Protein AF-A0A8S1CT84-F1 (afdb_monomer_lite)

pLDDT: mean 80.19, std 22.49, range [32.12, 98.06]

Secondary structure (DSSP, 8-state):
-HHHHHHHHHHHHHS---HHHHHHHHTT-----TT-HHHHHHHHHHHHHTTSB-TT--B-HHHHHHHHHHTT--HHHHHHHHHHSS----SSHHHHHHHHHHHHHHHHT--S--S--------SS-------PPP--------

Organism: NCBI:txid197152

Foldseek 3Di:
DVVLVVLLVVLCVVQPDDPVQVCCCVPVVHNPDPPRLSVLSSLLSSCVSLVQAPPQQQGDLVSQLVVVVVVVDDPVLNVCLSPPLNPDPDRHNSNSSSSSSVVNCVSVVDPDPDDDDDDDPDDPDDDDDDDDDDDDDDDDDDD

Sequence (143 aa):
MIRDMEIIKKCNYTSPVAKDVLNSALINKILLDANNYAFKCFLHCLYREYGWMDHRGEFQLRPMKEFLHDARLPVSVIRKLLLFCTDTESRDKCDRAYDYTQCFWGVVKKPHHLEESQELDQDPFGVSDDFETPYHLLGDEAN

Structure (mmCIF, N/CA/C/O backbone):
data_AF-A0A8S1CT84-F1
#
_entry.id   AF-A0A8S1CT84-F1
#
loop_
_atom_site.group_PDB
_atom_site.id
_atom_site.type_symbol
_atom_site.label_atom_id
_atom_site.label_alt_id
_atom_site.label_comp_id
_atom_site.label_asym_id
_atom_site.label_entity_id
_atom_site.label_seq_id
_atom_site.pdbx_PDB_ins_code
_atom_site.Cartn_x
_atom_site.Cartn_y
_atom_site.Cartn_z
_atom_site.occupancy
_atom_site.B_iso_or_equiv
_atom_site.auth_seq_id
_atom_site.auth_comp_id
_atom_site.auth_asym_id
_atom_site.auth_atom_id
_atom_site.pdbx_PDB_model_num
ATOM 1 N N . MET A 1 1 ? 6.526 -17.372 1.912 1.00 59.44 1 MET A N 1
ATOM 2 C CA . MET A 1 1 ? 7.926 -17.110 1.511 1.00 59.44 1 MET A CA 1
ATOM 3 C C . MET A 1 1 ? 8.172 -17.209 0.006 1.00 59.44 1 MET A C 1
ATOM 5 O O . MET A 1 1 ? 8.579 -16.202 -0.553 1.00 59.44 1 MET A O 1
ATOM 9 N N . ILE A 1 2 ? 7.942 -18.343 -0.683 1.00 68.75 2 ILE A N 1
ATOM 10 C CA . ILE A 1 2 ? 8.201 -18.422 -2.147 1.00 68.75 2 ILE A CA 1
ATOM 11 C C . ILE A 1 2 ? 7.306 -17.442 -2.929 1.00 68.75 2 ILE A C 1
ATOM 13 O O . ILE A 1 2 ? 7.805 -16.668 -3.742 1.00 68.75 2 ILE A O 1
ATOM 17 N N . ARG A 1 3 ? 6.010 -17.394 -2.592 1.00 87.62 3 ARG A N 1
ATOM 18 C CA . ARG A 1 3 ? 5.030 -16.495 -3.222 1.00 87.62 3 ARG A CA 1
ATOM 19 C C . ARG A 1 3 ? 5.360 -15.007 -3.033 1.00 87.62 3 ARG A C 1
ATOM 21 O O . ARG A 1 3 ? 5.215 -14.228 -3.967 1.00 87.62 3 ARG A O 1
ATOM 28 N N . ASP A 1 4 ? 5.848 -14.615 -1.858 1.00 87.88 4 ASP A N 1
ATOM 29 C CA . ASP A 1 4 ? 6.122 -13.205 -1.538 1.00 87.88 4 ASP A CA 1
ATOM 30 C C . ASP A 1 4 ? 7.271 -12.658 -2.400 1.00 87.88 4 ASP A C 1
ATOM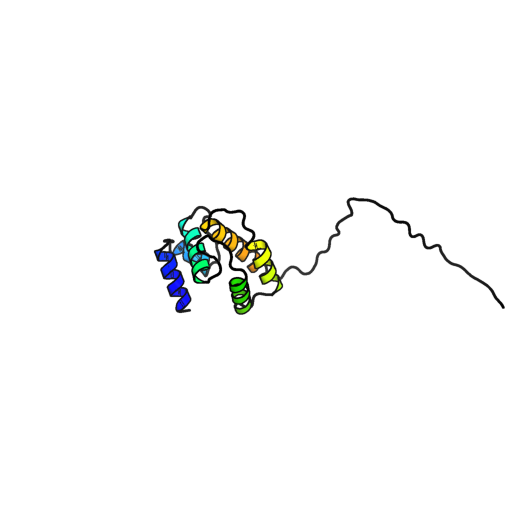 32 O O . ASP A 1 4 ? 7.197 -11.550 -2.927 1.00 87.88 4 ASP A O 1
ATOM 36 N N . MET A 1 5 ? 8.313 -13.470 -2.618 1.00 90.81 5 MET A N 1
ATOM 37 C CA . MET A 1 5 ? 9.440 -13.115 -3.487 1.00 90.81 5 MET A CA 1
ATOM 38 C C . MET A 1 5 ? 9.028 -12.997 -4.960 1.00 90.81 5 MET A C 1
ATOM 40 O O . MET A 1 5 ? 9.540 -12.129 -5.666 1.00 90.81 5 MET A O 1
ATOM 44 N N . GLU A 1 6 ? 8.113 -13.843 -5.437 1.00 94.38 6 GLU A N 1
ATOM 45 C CA . GLU A 1 6 ? 7.563 -13.748 -6.796 1.00 94.38 6 GLU A CA 1
ATOM 46 C C . GLU A 1 6 ? 6.734 -12.474 -6.978 1.00 94.38 6 GLU A C 1
ATOM 48 O O . GLU A 1 6 ? 6.927 -11.755 -7.960 1.00 94.38 6 GLU A O 1
ATOM 53 N N . ILE A 1 7 ? 5.880 -12.149 -6.002 1.00 94.94 7 ILE A N 1
ATOM 54 C CA . ILE A 1 7 ? 5.083 -10.917 -5.989 1.00 94.94 7 ILE A CA 1
ATOM 55 C C . ILE A 1 7 ? 5.994 -9.684 -5.992 1.00 94.94 7 ILE A C 1
ATOM 57 O O . ILE A 1 7 ? 5.815 -8.792 -6.820 1.00 94.94 7 ILE A O 1
ATOM 61 N N . ILE A 1 8 ? 7.017 -9.647 -5.131 1.00 93.44 8 ILE A N 1
ATOM 62 C CA . ILE A 1 8 ? 7.972 -8.529 -5.071 1.00 93.44 8 ILE A CA 1
ATOM 63 C C . ILE A 1 8 ? 8.694 -8.358 -6.412 1.00 93.44 8 ILE A C 1
ATOM 65 O O . ILE A 1 8 ? 8.777 -7.242 -6.925 1.00 93.44 8 ILE A O 1
ATOM 69 N N . LYS A 1 9 ? 9.182 -9.450 -7.017 1.00 94.12 9 LYS A N 1
ATOM 70 C CA . LYS A 1 9 ? 9.835 -9.401 -8.336 1.00 94.12 9 LYS A CA 1
ATOM 71 C C . LYS A 1 9 ? 8.886 -8.889 -9.417 1.00 94.12 9 LYS A C 1
ATOM 73 O O . LYS A 1 9 ? 9.280 -8.033 -10.205 1.00 94.12 9 LYS A O 1
ATOM 78 N N . LYS A 1 10 ? 7.643 -9.379 -9.436 1.00 95.56 10 LYS A N 1
ATOM 79 C CA . LYS A 1 10 ? 6.603 -8.948 -10.377 1.00 95.56 10 LYS A CA 1
ATOM 80 C C . LYS A 1 10 ? 6.322 -7.453 -10.245 1.00 95.56 10 LYS A C 1
ATOM 82 O O . LYS A 1 10 ? 6.342 -6.743 -11.246 1.00 95.56 10 LYS A O 1
ATOM 87 N N . CYS A 1 11 ? 6.116 -6.966 -9.026 1.00 96.56 11 CYS A N 1
ATOM 88 C CA . CYS A 1 11 ? 5.807 -5.559 -8.799 1.00 96.56 11 CYS A CA 1
ATOM 89 C C . CYS A 1 11 ? 6.987 -4.637 -9.099 1.00 96.56 11 CYS A C 1
ATOM 91 O O . CYS A 1 11 ? 6.788 -3.562 -9.663 1.00 96.56 11 CYS A O 1
ATOM 93 N N . ASN A 1 12 ? 8.216 -5.075 -8.817 1.00 95.38 12 ASN A N 1
ATOM 94 C CA . ASN A 1 12 ? 9.409 -4.312 -9.172 1.00 95.38 12 ASN A CA 1
ATOM 95 C C . ASN A 1 12 ? 9.649 -4.282 -10.690 1.00 95.38 12 ASN A C 1
ATOM 97 O O . ASN A 1 12 ? 10.206 -3.322 -11.206 1.00 95.38 12 ASN A O 1
ATOM 101 N N . TYR A 1 13 ? 9.220 -5.310 -11.427 1.00 95.56 13 TYR A N 1
ATOM 102 C CA . TYR A 1 13 ? 9.268 -5.289 -12.889 1.00 95.56 13 TYR A CA 1
ATOM 103 C C . TYR A 1 13 ? 8.301 -4.248 -13.476 1.00 95.56 13 TYR A C 1
ATOM 105 O O . TYR A 1 13 ? 8.663 -3.530 -14.403 1.00 95.56 13 TYR A O 1
ATOM 113 N N . THR A 1 14 ? 7.086 -4.128 -12.927 1.00 93.44 14 THR A N 1
ATOM 114 C CA . THR A 1 14 ? 6.080 -3.165 -13.415 1.00 93.44 14 THR A CA 1
ATOM 115 C C . THR A 1 14 ? 6.317 -1.733 -12.946 1.00 93.44 14 THR A C 1
ATOM 117 O O . THR A 1 14 ? 5.913 -0.784 -13.611 1.00 93.44 14 THR A O 1
ATOM 120 N N . SER A 1 15 ? 6.927 -1.563 -11.778 1.00 94.81 15 SER A N 1
ATOM 121 C CA . SER A 1 15 ? 7.227 -0.262 -11.188 1.00 94.81 15 SER A CA 1
ATOM 122 C C . SER A 1 15 ? 8.611 -0.354 -10.555 1.00 94.81 15 SER A C 1
ATOM 124 O O . SER A 1 15 ? 8.713 -0.730 -9.389 1.00 94.81 15 SER A O 1
ATOM 126 N N . PRO A 1 16 ? 9.678 -0.099 -11.334 1.00 94.81 16 PRO A N 1
ATOM 127 C CA . PRO A 1 16 ? 11.046 -0.266 -10.865 1.00 94.81 16 PRO A CA 1
ATOM 128 C C . PRO A 1 16 ? 11.366 0.649 -9.690 1.00 94.81 16 PRO A C 1
ATOM 130 O O . PRO A 1 16 ? 11.263 1.871 -9.787 1.00 94.81 16 PRO A O 1
ATOM 133 N N . VAL A 1 17 ? 11.797 0.045 -8.588 1.00 92.94 17 VAL A N 1
ATOM 134 C CA . VAL A 1 17 ? 12.238 0.733 -7.379 1.00 92.94 17 VAL A CA 1
ATOM 135 C C . VAL A 1 17 ? 13.689 0.360 -7.105 1.00 92.94 17 VAL A C 1
ATOM 137 O O . VAL A 1 17 ? 14.099 -0.799 -7.222 1.00 92.94 17 VAL A O 1
ATOM 140 N N . ALA A 1 18 ? 14.487 1.358 -6.730 1.00 92.19 18 ALA A N 1
ATOM 141 C CA . ALA A 1 18 ? 15.864 1.134 -6.330 1.00 92.19 18 ALA A CA 1
ATOM 142 C C . ALA A 1 18 ? 15.927 0.229 -5.082 1.00 92.19 18 ALA A C 1
ATOM 144 O O . ALA A 1 18 ? 15.081 0.279 -4.184 1.00 92.19 18 ALA A O 1
ATOM 145 N N . LYS A 1 19 ? 16.920 -0.664 -5.043 1.00 89.50 19 LYS A N 1
ATOM 146 C CA . LYS A 1 19 ? 17.017 -1.715 -4.017 1.00 89.50 19 LYS A CA 1
ATOM 147 C C . LYS A 1 19 ? 17.144 -1.145 -2.600 1.00 89.50 19 LYS A C 1
ATOM 149 O O . LYS A 1 19 ? 16.632 -1.732 -1.654 1.00 89.50 19 LYS A O 1
ATOM 154 N N . ASP A 1 20 ? 17.826 -0.020 -2.454 1.00 89.19 20 ASP A N 1
ATOM 155 C CA . ASP A 1 20 ? 17.963 0.734 -1.208 1.00 89.19 20 ASP A CA 1
ATOM 156 C C . ASP A 1 20 ? 16.615 1.272 -0.702 1.00 89.19 20 ASP A C 1
ATOM 158 O O . ASP A 1 20 ? 16.314 1.134 0.486 1.00 89.19 20 ASP A 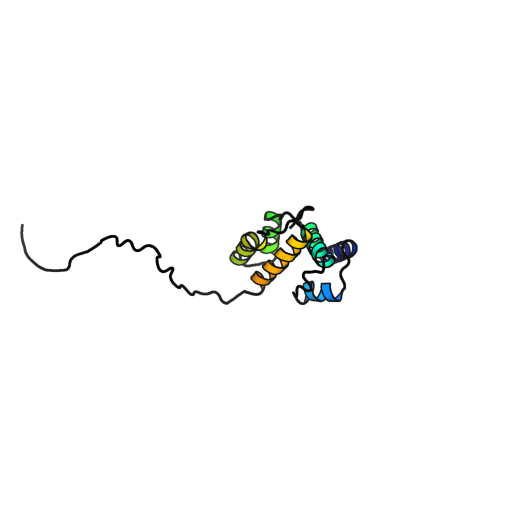O 1
ATOM 162 N N . VAL A 1 21 ? 15.761 1.784 -1.593 1.00 89.06 21 VAL A N 1
ATOM 163 C CA . VAL A 1 21 ? 14.396 2.224 -1.259 1.00 89.06 21 VAL A CA 1
ATOM 164 C C . VAL A 1 21 ? 13.535 1.035 -0.824 1.00 89.06 21 VAL A C 1
ATOM 166 O O . VAL A 1 21 ? 12.892 1.094 0.226 1.00 89.06 21 VAL A O 1
ATOM 169 N N . LEU A 1 22 ? 13.586 -0.084 -1.558 1.00 86.94 22 LEU A N 1
ATOM 170 C CA . LEU A 1 22 ? 12.885 -1.316 -1.170 1.00 86.94 22 LEU A CA 1
ATOM 171 C C . LEU A 1 2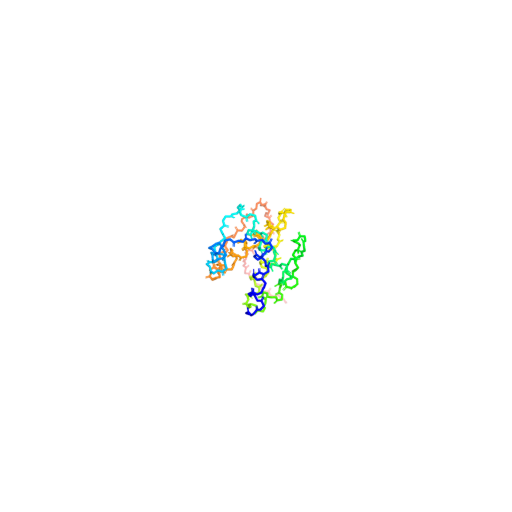2 ? 13.346 -1.840 0.190 1.00 86.94 22 LEU A C 1
ATOM 173 O O . LEU A 1 22 ? 12.514 -2.181 1.026 1.00 86.94 22 LEU A O 1
ATOM 177 N N . ASN A 1 23 ? 14.656 -1.883 0.436 1.00 87.19 23 ASN A N 1
ATOM 178 C CA . ASN A 1 23 ? 15.202 -2.315 1.721 1.00 87.19 23 ASN A CA 1
ATOM 179 C C . ASN A 1 23 ? 14.742 -1.389 2.855 1.00 87.19 23 ASN A C 1
ATOM 181 O O . ASN A 1 23 ? 14.341 -1.858 3.920 1.00 87.19 23 ASN A O 1
ATOM 185 N N . SER A 1 24 ? 14.747 -0.079 2.618 1.00 87.12 24 SER A N 1
ATOM 186 C CA . SER A 1 24 ? 14.298 0.908 3.602 1.00 87.12 24 SER A CA 1
ATOM 187 C C . SER A 1 24 ? 12.833 0.694 3.978 1.00 87.12 24 SER A C 1
ATOM 189 O O . SER A 1 24 ? 12.499 0.676 5.161 1.00 87.12 24 SER A O 1
ATOM 191 N N . ALA A 1 25 ? 11.973 0.424 2.998 1.00 85.44 25 ALA A N 1
ATOM 192 C CA . ALA A 1 25 ? 10.556 0.194 3.230 1.00 85.44 25 ALA A CA 1
ATOM 193 C C . ALA A 1 25 ? 10.248 -1.189 3.829 1.00 85.44 25 ALA A C 1
ATOM 195 O O . ALA A 1 25 ? 9.581 -1.291 4.855 1.00 85.44 25 ALA A O 1
ATOM 196 N N . LEU A 1 26 ? 10.729 -2.263 3.202 1.00 82.06 26 LEU A N 1
ATOM 197 C CA . LEU A 1 26 ? 10.321 -3.635 3.522 1.00 82.06 26 LEU A CA 1
ATOM 198 C C . LEU A 1 26 ? 11.047 -4.211 4.742 1.00 82.06 26 LEU A C 1
ATOM 200 O O . LEU A 1 26 ? 10.480 -5.038 5.453 1.00 82.06 26 LEU A O 1
ATOM 204 N N . ILE A 1 27 ? 12.287 -3.779 4.989 1.00 82.94 27 ILE A N 1
ATOM 205 C CA . ILE A 1 27 ? 13.113 -4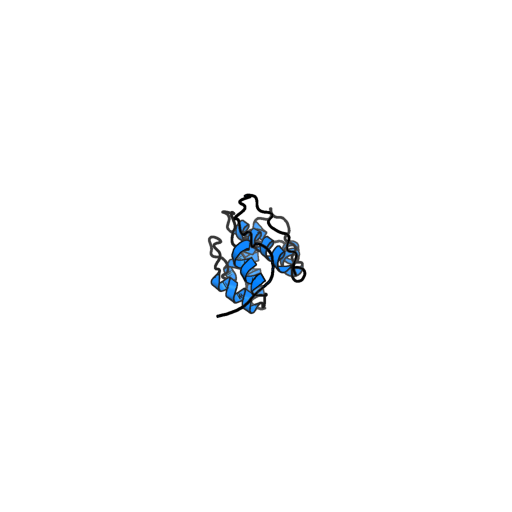.277 6.098 1.00 82.94 27 ILE A CA 1
ATOM 206 C C . ILE A 1 27 ? 13.084 -3.271 7.247 1.00 82.94 27 ILE A C 1
ATOM 208 O O . ILE A 1 27 ? 12.723 -3.622 8.369 1.00 82.94 27 ILE A O 1
ATOM 212 N N . ASN A 1 28 ? 13.400 -2.005 6.960 1.00 79.94 28 ASN A N 1
ATOM 213 C CA . ASN A 1 28 ? 13.552 -0.987 8.004 1.00 79.94 28 ASN A CA 1
ATOM 214 C C . ASN A 1 28 ? 12.234 -0.282 8.366 1.00 79.94 28 ASN A C 1
ATOM 216 O O . ASN A 1 28 ? 12.188 0.458 9.349 1.00 79.94 28 ASN A O 1
ATOM 220 N N . LYS A 1 29 ? 11.147 -0.518 7.612 1.00 83.81 29 LYS A N 1
ATOM 221 C CA . LYS A 1 29 ? 9.838 0.136 7.802 1.00 83.81 29 LYS A CA 1
ATOM 222 C C . LYS A 1 29 ? 9.947 1.667 7.768 1.00 83.81 29 LYS A C 1
ATOM 224 O O . LYS A 1 29 ? 9.326 2.366 8.578 1.00 83.81 29 LYS A O 1
ATOM 229 N N . ILE A 1 30 ? 10.777 2.184 6.863 1.00 83.19 30 ILE A N 1
ATOM 230 C CA . ILE A 1 30 ? 10.986 3.611 6.598 1.00 83.19 30 ILE A CA 1
ATOM 231 C C . ILE A 1 30 ? 10.416 3.918 5.212 1.00 83.19 30 ILE A C 1
ATOM 233 O O . ILE A 1 30 ? 10.885 3.382 4.210 1.00 83.19 30 ILE A O 1
ATOM 237 N N . LEU A 1 31 ? 9.379 4.759 5.167 1.00 83.38 31 LEU A N 1
ATOM 238 C CA . LEU A 1 31 ? 8.748 5.204 3.924 1.00 83.38 31 LEU A CA 1
ATOM 239 C C . LEU A 1 31 ? 9.585 6.383 3.456 1.00 83.38 31 LEU A C 1
ATOM 241 O O . LEU A 1 31 ? 9.581 7.435 4.094 1.00 83.38 31 LEU A O 1
ATOM 245 N N . LEU A 1 32 ? 10.373 6.157 2.411 1.00 76.81 32 LEU A N 1
ATOM 246 C CA . LEU A 1 32 ? 11.188 7.197 1.806 1.00 76.81 32 LEU A CA 1
ATOM 247 C C . LEU A 1 32 ? 10.403 7.898 0.700 1.00 76.81 32 LEU A C 1
ATOM 249 O O . LEU A 1 32 ? 9.614 7.265 0.005 1.00 76.81 32 LEU A O 1
ATOM 253 N N . ASP A 1 33 ? 10.690 9.192 0.563 1.00 71.50 33 ASP A N 1
ATOM 254 C CA . ASP A 1 33 ? 10.310 10.074 -0.540 1.00 71.50 33 ASP A CA 1
ATOM 255 C C . ASP A 1 33 ? 8.863 9.924 -1.045 1.00 71.50 33 ASP A C 1
ATOM 257 O O . ASP A 1 33 ? 8.567 9.193 -1.993 1.00 71.50 33 ASP A O 1
ATOM 261 N N . ALA A 1 34 ? 7.967 10.724 -0.462 1.00 80.19 34 ALA A N 1
ATOM 262 C CA . ALA A 1 34 ? 6.585 10.871 -0.910 1.00 80.19 34 ALA A CA 1
ATOM 263 C C . ALA A 1 34 ? 6.449 11.396 -2.355 1.00 80.19 34 ALA A C 1
ATOM 265 O O . ALA A 1 34 ? 5.332 11.470 -2.857 1.00 80.19 34 ALA A O 1
ATOM 266 N N . ASN A 1 35 ? 7.532 11.754 -3.049 1.00 86.75 35 ASN A N 1
ATOM 267 C CA . ASN A 1 35 ? 7.494 12.132 -4.463 1.00 86.75 35 ASN A CA 1
ATOM 268 C C . ASN A 1 35 ? 7.905 10.985 -5.399 1.00 86.75 35 ASN A C 1
ATOM 270 O O . ASN A 1 35 ? 7.786 11.112 -6.619 1.00 86.75 35 ASN A O 1
ATOM 274 N N . ASN A 1 36 ? 8.340 9.838 -4.867 1.00 91.94 36 ASN A N 1
ATOM 275 C CA . ASN A 1 36 ? 8.738 8.693 -5.677 1.00 91.94 36 ASN A CA 1
ATOM 276 C C . ASN A 1 36 ? 7.515 7.917 -6.193 1.00 91.94 36 ASN A C 1
ATOM 278 O O . ASN A 1 36 ? 7.091 6.915 -5.613 1.00 91.94 36 ASN A O 1
ATOM 282 N N . TYR A 1 37 ? 6.958 8.366 -7.321 1.00 94.25 37 TYR A N 1
ATOM 283 C CA . TYR A 1 37 ? 5.771 7.760 -7.933 1.00 94.25 37 TYR A CA 1
ATOM 284 C C . TYR A 1 37 ? 5.943 6.263 -8.244 1.00 94.25 37 TYR A C 1
ATOM 286 O O . TYR A 1 37 ? 5.023 5.474 -8.030 1.00 94.25 37 TYR A O 1
ATOM 294 N N . ALA A 1 38 ? 7.134 5.839 -8.682 1.00 95.25 38 ALA A N 1
ATOM 295 C CA . ALA A 1 38 ? 7.412 4.429 -8.956 1.00 95.25 38 ALA A CA 1
ATOM 296 C C . ALA A 1 38 ? 7.282 3.571 -7.690 1.00 95.25 38 ALA A C 1
ATOM 298 O O . ALA A 1 38 ? 6.677 2.500 -7.728 1.00 95.25 38 ALA A O 1
ATOM 299 N N . PHE A 1 39 ? 7.775 4.062 -6.552 1.00 95.25 39 PHE A N 1
ATOM 300 C CA . PHE A 1 39 ? 7.629 3.374 -5.275 1.00 95.25 39 PHE A CA 1
ATOM 301 C C . PHE A 1 39 ? 6.174 3.327 -4.793 1.00 95.25 39 PHE A C 1
ATOM 303 O O . PHE A 1 39 ? 5.705 2.278 -4.348 1.00 95.25 39 PHE A O 1
ATOM 310 N N . LYS A 1 40 ? 5.415 4.412 -4.964 1.00 95.81 40 LYS A N 1
ATOM 311 C CA . LYS A 1 40 ? 3.974 4.412 -4.674 1.00 95.81 40 LYS A CA 1
ATOM 312 C C . LYS A 1 40 ? 3.220 3.365 -5.496 1.00 95.81 40 LYS A C 1
ATOM 314 O O . LYS A 1 40 ? 2.423 2.595 -4.963 1.00 95.81 40 LYS A O 1
ATOM 319 N N . CYS A 1 41 ? 3.506 3.279 -6.795 1.00 97.44 41 CYS A N 1
ATOM 320 C CA . CYS A 1 41 ? 2.861 2.297 -7.663 1.00 97.44 41 CYS A CA 1
ATOM 321 C C . CYS A 1 41 ? 3.341 0.866 -7.408 1.00 97.44 41 CYS A C 1
ATOM 323 O O . CYS A 1 41 ? 2.567 -0.081 -7.564 1.00 97.44 41 CYS A O 1
ATOM 325 N N . PHE A 1 42 ? 4.577 0.693 -6.942 1.00 96.62 42 PHE A N 1
ATOM 326 C CA . PHE A 1 42 ? 5.050 -0.586 -6.432 1.00 96.62 42 PHE A CA 1
ATOM 327 C C . PHE A 1 42 ? 4.206 -1.057 -5.234 1.00 96.62 42 PHE A C 1
ATOM 329 O O . PHE A 1 42 ? 3.774 -2.210 -5.221 1.00 96.62 42 PHE A O 1
ATOM 336 N N . LEU A 1 43 ? 3.887 -0.172 -4.278 1.00 96.19 43 LEU A N 1
ATOM 337 C CA . LEU A 1 43 ? 2.987 -0.487 -3.157 1.00 96.19 43 LEU A CA 1
ATOM 338 C C . LEU A 1 43 ? 1.574 -0.845 -3.639 1.00 96.19 43 LEU A C 1
ATOM 340 O O . LEU A 1 43 ? 1.019 -1.851 -3.199 1.00 96.19 43 LEU A O 1
ATOM 344 N N . HIS A 1 44 ? 1.014 -0.087 -4.591 1.00 97.75 44 HIS A N 1
ATOM 345 C CA . HIS A 1 44 ? -0.286 -0.418 -5.198 1.00 97.75 44 HIS A CA 1
ATOM 346 C C . HIS A 1 44 ? -0.278 -1.814 -5.829 1.00 97.75 44 HIS A C 1
ATOM 348 O O . HIS A 1 44 ? -1.199 -2.601 -5.607 1.00 97.75 44 HIS A O 1
ATOM 354 N N . CYS A 1 45 ? 0.787 -2.156 -6.560 1.00 98.06 45 CYS A N 1
ATOM 355 C CA . CYS A 1 45 ? 0.948 -3.494 -7.111 1.00 98.06 45 CYS A CA 1
ATOM 356 C C . CYS A 1 45 ? 0.959 -4.561 -6.012 1.00 98.06 45 CYS A C 1
ATOM 358 O O . CYS A 1 45 ? 0.211 -5.529 -6.128 1.00 98.06 45 CYS A O 1
ATOM 360 N N . LEU A 1 46 ? 1.736 -4.377 -4.936 1.00 96.44 46 LEU A N 1
ATOM 361 C CA . LEU A 1 46 ? 1.762 -5.332 -3.825 1.00 96.44 46 LEU A CA 1
ATOM 362 C C . LEU A 1 46 ? 0.357 -5.559 -3.263 1.00 96.44 46 LEU A C 1
ATOM 364 O O . LEU A 1 46 ? -0.092 -6.701 -3.182 1.00 96.44 46 LEU A O 1
ATOM 368 N N . TYR A 1 47 ? -0.368 -4.487 -2.935 1.00 97.31 47 TYR A N 1
ATOM 369 C CA . TYR A 1 47 ? -1.720 -4.603 -2.391 1.00 97.31 47 TYR A CA 1
ATOM 370 C C . TYR A 1 47 ? -2.694 -5.271 -3.355 1.00 97.31 47 TYR A C 1
ATOM 372 O O . TYR A 1 47 ? -3.554 -6.029 -2.912 1.00 97.31 47 TYR A O 1
ATOM 380 N N . ARG A 1 48 ? -2.541 -5.075 -4.665 1.00 97.69 48 ARG A N 1
ATOM 381 C CA . ARG A 1 48 ? -3.346 -5.792 -5.656 1.00 97.69 48 ARG A CA 1
ATOM 382 C C . ARG A 1 48 ? -3.041 -7.286 -5.685 1.00 97.69 48 ARG A C 1
ATOM 384 O O . ARG A 1 48 ? -3.964 -8.092 -5.730 1.00 97.69 48 ARG A O 1
ATOM 391 N N . GLU A 1 49 ? -1.768 -7.671 -5.646 1.00 96.50 49 GLU A N 1
ATOM 392 C CA . GLU A 1 49 ? -1.376 -9.087 -5.663 1.00 96.50 49 GLU A CA 1
ATOM 393 C C . GLU A 1 49 ? -1.777 -9.823 -4.372 1.00 96.50 49 GLU A C 1
ATOM 395 O O . GLU A 1 49 ? -2.094 -11.010 -4.422 1.00 96.50 49 GLU A O 1
ATOM 400 N N . TYR A 1 50 ? -1.846 -9.120 -3.236 1.00 94.88 50 TYR A N 1
ATOM 401 C CA . TYR A 1 50 ? -2.418 -9.648 -1.988 1.00 94.88 50 TYR A CA 1
ATOM 402 C C . TYR A 1 50 ? -3.952 -9.541 -1.914 1.00 94.88 50 TYR A C 1
ATOM 404 O O . TYR A 1 50 ? -4.552 -10.008 -0.948 1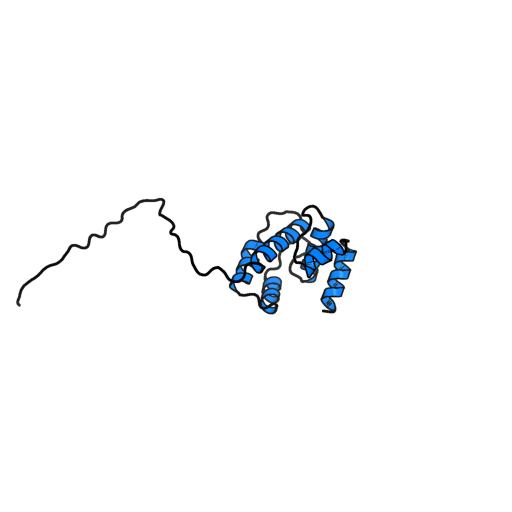.00 94.88 50 TYR A O 1
ATOM 412 N N . GLY A 1 51 ? -4.601 -8.945 -2.919 1.00 96.50 51 GLY A N 1
ATOM 413 C CA . GLY A 1 51 ? -6.057 -8.803 -2.982 1.00 96.50 51 GLY A CA 1
ATOM 414 C C . GLY A 1 51 ? -6.638 -7.758 -2.029 1.00 96.50 51 GLY A C 1
ATOM 415 O O . GLY A 1 51 ? -7.822 -7.819 -1.724 1.00 96.50 51 GLY A O 1
ATOM 416 N N . TRP A 1 52 ? -5.827 -6.820 -1.540 1.00 97.19 52 TRP A N 1
ATOM 417 C CA . TRP A 1 52 ? -6.230 -5.728 -0.645 1.00 97.19 52 TRP A CA 1
ATOM 418 C C . TRP A 1 52 ? -6.715 -4.491 -1.391 1.00 97.19 52 TRP A C 1
ATOM 420 O O . TRP A 1 52 ? -7.451 -3.690 -0.827 1.00 97.19 52 TRP A O 1
ATOM 430 N N . MET A 1 53 ? -6.306 -4.333 -2.647 1.00 97.88 53 MET A N 1
ATOM 431 C CA . MET A 1 53 ? -6.752 -3.263 -3.531 1.00 97.88 53 MET A CA 1
ATOM 432 C C . MET A 1 53 ? -7.128 -3.821 -4.899 1.00 97.88 53 MET A C 1
ATOM 434 O O . MET A 1 53 ? -6.524 -4.781 -5.376 1.00 97.88 53 MET A O 1
ATOM 438 N N . ASP A 1 54 ? -8.092 -3.194 -5.568 1.00 97.00 54 ASP A N 1
ATOM 439 C CA . ASP A 1 54 ? -8.361 -3.467 -6.979 1.00 97.00 54 ASP A CA 1
ATOM 440 C C . ASP A 1 54 ? -7.439 -2.651 -7.919 1.00 97.00 54 ASP A C 1
ATOM 442 O O . ASP A 1 54 ? -6.547 -1.903 -7.504 1.00 97.00 54 ASP A O 1
ATOM 446 N N . HIS A 1 55 ? -7.649 -2.786 -9.232 1.00 96.38 55 HIS A N 1
ATOM 447 C CA . HIS A 1 55 ? -6.884 -2.061 -10.254 1.00 96.38 55 HIS A CA 1
ATOM 448 C C . HIS A 1 55 ? -7.077 -0.534 -10.219 1.00 96.38 55 HIS A C 1
ATOM 450 O O . HIS A 1 55 ? -6.213 0.190 -10.724 1.00 96.38 55 HIS A O 1
ATOM 456 N N . ARG A 1 56 ? -8.183 -0.055 -9.637 1.00 96.06 56 ARG A N 1
ATOM 457 C CA . ARG A 1 56 ? -8.473 1.364 -9.413 1.00 96.06 56 ARG A CA 1
ATOM 458 C C . ARG A 1 56 ? -7.910 1.852 -8.084 1.00 96.06 56 ARG A C 1
ATOM 460 O O . ARG A 1 56 ? -7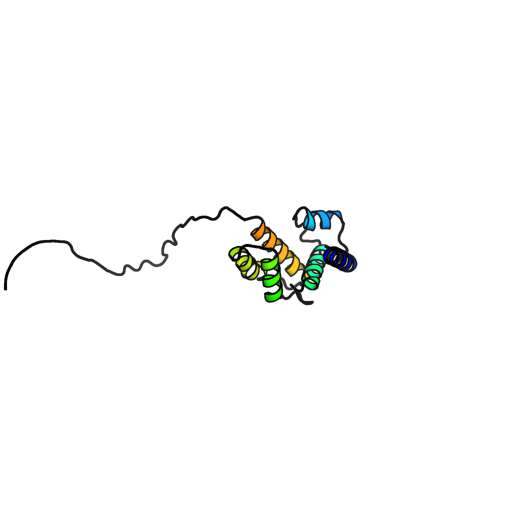.826 3.054 -7.902 1.00 96.06 56 ARG A O 1
ATOM 467 N N . GLY A 1 57 ? -7.464 0.966 -7.197 1.00 96.38 57 GLY A N 1
ATOM 468 C CA . GLY A 1 57 ? -6.975 1.326 -5.866 1.00 96.38 57 GLY A CA 1
ATOM 469 C C . GLY A 1 57 ? -8.079 1.373 -4.812 1.00 96.38 57 GLY A C 1
ATOM 470 O O . GLY A 1 57 ? -7.883 2.020 -3.792 1.00 96.38 57 GLY A O 1
ATOM 471 N N . GLU A 1 58 ? -9.216 0.716 -5.061 1.00 96.44 58 GLU A N 1
ATOM 472 C CA . GLU A 1 58 ? -10.294 0.558 -4.080 1.00 96.44 58 GLU A CA 1
ATOM 473 C C . GLU A 1 58 ? -9.976 -0.585 -3.115 1.00 96.44 58 GLU A C 1
ATOM 475 O O . GLU A 1 58 ? -9.658 -1.703 -3.546 1.00 96.44 58 GLU A O 1
ATOM 480 N N . PHE A 1 59 ? -10.096 -0.320 -1.814 1.00 97.75 59 PHE A N 1
ATOM 481 C CA . PHE A 1 59 ? -9.776 -1.287 -0.768 1.00 97.75 59 PHE A CA 1
ATOM 482 C C . PHE A 1 59 ? -10.769 -2.452 -0.708 1.00 97.75 59 PHE A C 1
ATOM 484 O O . PHE A 1 59 ? -11.985 -2.282 -0.742 1.00 97.75 59 PHE A O 1
ATOM 491 N N . GLN A 1 60 ? -10.235 -3.657 -0.534 1.00 97.75 60 GLN A N 1
ATOM 492 C CA . GLN A 1 60 ? -10.987 -4.895 -0.371 1.00 97.75 60 GLN A CA 1
ATOM 493 C C . GLN A 1 60 ? -10.955 -5.307 1.106 1.00 97.75 60 GLN A C 1
ATOM 495 O O . GLN A 1 60 ? -10.141 -6.127 1.540 1.00 97.75 60 GLN A O 1
ATOM 500 N N . LEU A 1 61 ? -11.849 -4.716 1.904 1.00 96.56 61 LEU A N 1
ATOM 501 C CA . LEU A 1 61 ? -11.783 -4.787 3.371 1.00 96.56 61 LEU A CA 1
ATOM 502 C C . LEU A 1 61 ? -11.879 -6.211 3.936 1.00 96.56 61 LEU A C 1
ATOM 504 O O . LEU A 1 61 ? -11.285 -6.501 4.974 1.00 96.56 61 LEU A O 1
ATOM 508 N N . ARG A 1 62 ? -12.612 -7.113 3.271 1.00 96.19 62 ARG A N 1
ATOM 509 C CA . ARG A 1 62 ? -12.758 -8.503 3.729 1.00 96.19 62 ARG A CA 1
ATOM 510 C C . ARG A 1 62 ? -11.437 -9.289 3.625 1.00 96.19 62 ARG A C 1
ATOM 512 O O . ARG A 1 62 ? -10.975 -9.732 4.676 1.00 96.19 62 ARG A O 1
ATOM 519 N N . PRO A 1 63 ? -10.792 -9.411 2.444 1.00 95.12 63 PRO A N 1
ATOM 520 C CA . PRO A 1 63 ? -9.460 -10.014 2.332 1.00 95.12 63 PRO A CA 1
ATOM 521 C C . PRO A 1 63 ? -8.415 -9.379 3.256 1.00 95.12 63 PRO A C 1
ATOM 523 O O . PRO A 1 63 ? -7.604 -10.084 3.854 1.00 95.12 63 PRO A O 1
ATOM 526 N N . MET A 1 64 ? -8.457 -8.051 3.421 1.00 96.50 64 MET A N 1
ATOM 527 C CA . MET A 1 64 ? -7.575 -7.348 4.357 1.00 96.50 64 MET A CA 1
ATOM 528 C C . MET A 1 64 ? -7.788 -7.829 5.791 1.00 96.50 64 MET A C 1
ATOM 530 O O . MET A 1 64 ? -6.834 -8.206 6.464 1.00 96.50 64 MET A O 1
ATOM 534 N N . LYS A 1 65 ? -9.039 -7.842 6.264 1.00 96.50 65 LYS A N 1
ATOM 535 C CA . LYS A 1 65 ? -9.381 -8.289 7.617 1.00 96.50 65 LYS A CA 1
ATOM 536 C C . LYS A 1 65 ? -8.908 -9.720 7.873 1.00 96.50 65 LYS A C 1
ATOM 538 O O . LYS A 1 65 ? -8.300 -9.968 8.910 1.00 96.50 65 LYS A O 1
ATOM 543 N N . GLU A 1 66 ? -9.183 -10.632 6.942 1.00 96.12 66 GLU A N 1
ATOM 544 C CA . GLU A 1 66 ? -8.774 -12.040 7.021 1.00 96.12 66 GLU A CA 1
ATOM 545 C C . GLU A 1 66 ? -7.244 -12.152 7.146 1.00 96.12 66 GLU A C 1
ATOM 547 O O . GLU A 1 66 ? -6.750 -12.720 8.119 1.00 96.12 66 GLU A O 1
ATOM 552 N N . PHE A 1 67 ? -6.486 -11.482 6.271 1.00 94.25 67 PHE A N 1
ATOM 553 C CA . PHE A 1 67 ? -5.022 -11.482 6.345 1.00 94.25 67 PHE A CA 1
ATOM 554 C C . PHE A 1 67 ? -4.490 -10.893 7.659 1.00 94.25 67 PHE A C 1
ATOM 556 O O . PHE A 1 67 ? -3.556 -11.431 8.253 1.00 94.25 67 PHE A O 1
ATOM 563 N N . LEU A 1 68 ? -5.039 -9.767 8.125 1.00 94.69 68 LEU A N 1
ATOM 564 C CA . LEU A 1 68 ? -4.562 -9.112 9.349 1.00 94.69 68 LEU A CA 1
ATOM 565 C C . LEU A 1 68 ? -4.837 -9.968 10.598 1.00 94.69 68 LEU A C 1
ATOM 567 O O . LEU A 1 68 ? -4.040 -9.950 11.540 1.00 94.69 68 LEU A O 1
ATOM 571 N N . HIS A 1 69 ? -5.930 -10.740 10.599 1.00 95.06 69 HIS A N 1
ATOM 572 C CA . HIS A 1 69 ? -6.191 -11.747 11.627 1.00 95.06 69 HIS A CA 1
ATOM 573 C C . HIS A 1 69 ? -5.181 -12.895 11.567 1.00 95.06 69 HIS A C 1
ATOM 575 O O . HIS A 1 69 ? -4.634 -13.260 12.609 1.00 95.06 69 HIS A O 1
ATOM 581 N N . ASP A 1 70 ? -4.873 -13.409 10.375 1.00 94.69 70 ASP A N 1
ATOM 582 C CA . ASP A 1 70 ? -3.864 -14.461 10.191 1.00 94.69 70 ASP A CA 1
ATOM 583 C C . ASP A 1 70 ? -2.465 -13.994 10.627 1.00 94.69 70 ASP A C 1
ATOM 585 O O . ASP A 1 70 ? -1.696 -14.754 11.220 1.00 94.69 70 ASP A O 1
ATOM 589 N N . ALA A 1 71 ? -2.165 -12.706 10.430 1.00 90.81 71 ALA A N 1
ATOM 590 C CA . ALA A 1 71 ? -0.962 -12.036 10.922 1.00 90.81 71 ALA A CA 1
ATOM 591 C C . ALA A 1 71 ? -0.978 -11.749 12.441 1.00 90.81 71 ALA A C 1
ATOM 593 O O . ALA A 1 71 ? -0.026 -11.170 12.966 1.00 90.81 71 ALA A O 1
ATOM 594 N N . ARG A 1 72 ? -2.033 -12.166 13.156 1.00 94.50 72 ARG A N 1
ATOM 595 C CA . ARG A 1 72 ? -2.202 -12.064 14.617 1.00 94.50 72 ARG A CA 1
ATOM 596 C C . ARG A 1 72 ? -2.134 -10.637 15.168 1.00 94.50 72 ARG A C 1
ATOM 598 O O . ARG A 1 72 ? -1.683 -10.426 16.294 1.00 94.50 72 ARG A O 1
ATOM 605 N N . LEU A 1 73 ? -2.602 -9.648 14.406 1.00 92.69 73 LEU A N 1
ATOM 606 C CA . LEU A 1 73 ? -2.774 -8.293 14.933 1.00 92.69 73 LEU A CA 1
ATOM 607 C C . LEU A 1 73 ? -3.939 -8.243 15.944 1.00 92.69 73 LEU A C 1
ATOM 609 O O . LEU A 1 73 ? -4.951 -8.920 15.745 1.00 92.69 73 LEU A O 1
ATOM 613 N N . PRO A 1 74 ? -3.852 -7.423 17.011 1.00 94.75 74 PRO A N 1
ATOM 614 C CA . PRO A 1 74 ? -4.963 -7.236 17.941 1.00 94.75 74 PRO A CA 1
ATOM 615 C C . PRO A 1 74 ? -6.226 -6.738 17.229 1.00 94.75 74 PRO A C 1
ATOM 617 O O . PRO A 1 74 ? -6.151 -5.867 16.363 1.00 94.75 74 PRO A O 1
ATOM 620 N N . VAL A 1 75 ? -7.405 -7.217 17.637 1.00 94.31 75 VAL A N 1
ATOM 621 C CA . VAL A 1 75 ? -8.691 -6.847 17.008 1.00 94.31 75 VAL A CA 1
ATOM 622 C C . VAL A 1 75 ? -8.910 -5.328 16.989 1.00 94.31 75 VAL A C 1
ATOM 624 O O . VAL A 1 75 ? -9.394 -4.783 15.998 1.00 94.31 75 VAL A O 1
ATOM 627 N N . SER A 1 76 ? -8.505 -4.626 18.052 1.00 94.00 76 SER A N 1
ATOM 628 C CA . SER A 1 76 ? -8.573 -3.162 18.141 1.00 94.00 76 SER A CA 1
ATOM 629 C C . SER A 1 76 ? -7.685 -2.467 17.102 1.00 94.00 76 SER A C 1
ATOM 631 O O . SER A 1 76 ? -8.097 -1.472 16.508 1.00 94.00 76 SER A O 1
ATOM 633 N N . VAL A 1 77 ? -6.496 -3.010 16.835 1.00 94.94 77 VAL A N 1
ATOM 634 C CA . VAL A 1 77 ? -5.582 -2.527 15.793 1.00 94.94 77 VAL A CA 1
ATOM 635 C C . VAL A 1 77 ? -6.167 -2.795 14.411 1.00 94.94 77 VAL A C 1
ATOM 637 O O . VAL A 1 77 ? -6.225 -1.877 13.601 1.00 94.94 77 VAL A O 1
ATOM 640 N N . ILE A 1 78 ? -6.676 -4.004 14.157 1.00 96.00 78 ILE A N 1
ATOM 641 C CA . ILE A 1 78 ? -7.324 -4.352 12.882 1.00 96.00 78 ILE A CA 1
ATOM 642 C C . ILE A 1 78 ? -8.482 -3.392 12.594 1.00 96.00 78 ILE A C 1
ATOM 644 O O . ILE A 1 78 ? -8.570 -2.845 11.498 1.00 96.00 78 ILE A O 1
ATOM 648 N N . ARG A 1 79 ? -9.337 -3.122 13.589 1.00 94.75 79 ARG A N 1
ATOM 649 C CA . ARG A 1 79 ? -10.443 -2.165 13.447 1.00 94.75 79 ARG A CA 1
ATOM 650 C C . ARG A 1 79 ? -9.945 -0.761 13.106 1.00 94.75 79 ARG A C 1
ATOM 652 O O . ARG A 1 79 ? -10.515 -0.134 12.222 1.00 94.75 79 ARG A O 1
ATOM 659 N N . LYS A 1 80 ? -8.882 -0.280 13.764 1.00 94.62 80 LYS A N 1
ATOM 660 C CA . LYS A 1 80 ? -8.276 1.025 13.451 1.00 94.62 80 LYS A CA 1
ATOM 661 C C . LYS A 1 80 ? -7.750 1.073 12.015 1.00 94.62 80 LYS A C 1
ATOM 663 O O . LYS A 1 80 ? -8.014 2.039 11.311 1.00 94.62 80 LYS A O 1
ATOM 668 N N . LEU A 1 81 ? -7.060 0.026 11.566 1.00 95.50 81 LEU A N 1
ATOM 669 C CA . LEU A 1 81 ? -6.517 -0.051 10.209 1.00 95.50 81 LEU A CA 1
ATOM 670 C C . LEU A 1 81 ? -7.616 -0.027 9.137 1.00 95.50 81 LEU A C 1
ATOM 672 O O . LEU A 1 81 ? -7.476 0.681 8.148 1.00 95.50 81 LEU A O 1
ATOM 676 N N . LEU A 1 82 ? -8.702 -0.777 9.336 1.00 96.06 82 LEU A N 1
ATOM 677 C CA . LEU A 1 82 ? -9.800 -0.877 8.365 1.00 96.06 82 LEU A CA 1
ATOM 678 C C . LEU A 1 82 ? -10.758 0.318 8.376 1.00 96.06 82 LEU A C 1
ATOM 680 O O . LEU A 1 82 ? -11.519 0.468 7.431 1.00 96.06 82 LEU A O 1
ATOM 684 N N . LEU A 1 83 ? -10.792 1.103 9.455 1.00 94.12 83 LEU A N 1
ATOM 685 C CA . LEU A 1 83 ? -11.657 2.280 9.546 1.00 94.12 83 LEU A CA 1
ATOM 686 C C . LEU A 1 83 ? -10.918 3.554 9.141 1.00 94.12 83 LEU A C 1
ATOM 688 O O . LEU A 1 83 ? -11.459 4.349 8.389 1.00 94.12 83 LEU A O 1
ATOM 692 N N . PHE A 1 84 ? -9.696 3.744 9.642 1.00 94.19 84 PHE A N 1
ATOM 693 C CA . PHE A 1 84 ? -8.984 5.013 9.497 1.00 94.19 84 PHE A CA 1
ATOM 694 C C . PHE A 1 84 ? -7.954 5.000 8.373 1.00 94.19 84 PHE A C 1
ATOM 696 O O . PHE A 1 84 ? -7.774 6.012 7.714 1.00 94.19 84 PHE A O 1
ATOM 703 N N . CYS A 1 85 ? -7.262 3.881 8.129 1.00 96.50 85 CYS A N 1
ATOM 704 C CA . CYS A 1 85 ? -6.194 3.878 7.123 1.00 96.50 85 CYS A CA 1
ATOM 705 C C . CYS A 1 85 ? -6.699 3.680 5.693 1.00 96.50 85 CYS A C 1
ATOM 707 O O . CYS A 1 85 ? -5.963 3.967 4.755 1.00 96.50 85 CYS A O 1
ATOM 709 N N . THR A 1 86 ? -7.918 3.171 5.517 1.00 96.00 86 THR A N 1
ATOM 710 C CA . THR A 1 86 ? -8.545 3.008 4.196 1.00 96.00 86 THR A CA 1
ATOM 711 C C . THR A 1 86 ? -9.403 4.202 3.792 1.00 96.00 86 THR A C 1
ATOM 713 O O . THR A 1 86 ? -9.872 4.246 2.658 1.00 96.00 86 THR A O 1
ATOM 716 N N . ASP A 1 87 ? -9.627 5.146 4.707 1.00 93.31 87 ASP A N 1
ATOM 717 C CA . ASP A 1 87 ? -10.300 6.409 4.422 1.00 93.31 87 ASP A CA 1
ATOM 718 C C . ASP A 1 87 ? -9.281 7.387 3.824 1.00 93.31 87 ASP A C 1
ATOM 720 O O . ASP A 1 87 ? -8.571 8.103 4.528 1.00 93.31 87 ASP A O 1
ATOM 724 N N . THR A 1 88 ? -9.111 7.309 2.505 1.00 88.44 88 THR A N 1
ATOM 725 C CA . THR A 1 88 ? -8.118 8.095 1.765 1.00 88.44 88 THR A CA 1
ATOM 726 C C . THR A 1 88 ? -8.812 9.073 0.826 1.00 88.44 88 THR A C 1
ATOM 728 O O . THR A 1 88 ? -9.623 8.654 0.000 1.00 88.44 88 THR A O 1
ATOM 731 N N . GLU A 1 89 ? -8.421 10.346 0.855 1.00 85.69 89 GLU A N 1
ATOM 732 C CA . GLU A 1 89 ? -8.964 11.370 -0.055 1.00 85.69 89 GLU A CA 1
ATOM 733 C C . GLU A 1 89 ? -8.284 11.384 -1.436 1.00 85.69 89 GLU A C 1
ATOM 735 O O . GLU A 1 89 ? -8.763 12.028 -2.377 1.00 85.69 89 GLU A O 1
ATOM 740 N N . SER A 1 90 ? -7.159 10.674 -1.585 1.00 86.31 90 SER A N 1
ATOM 741 C CA . SER A 1 90 ? -6.405 10.671 -2.836 1.00 86.31 90 SER A CA 1
ATOM 742 C C . SER A 1 90 ? -7.182 10.016 -3.981 1.00 86.31 90 SER A C 1
ATOM 744 O O . SER A 1 90 ? -7.803 8.959 -3.835 1.00 86.31 90 SER A O 1
ATOM 746 N N . ARG A 1 91 ? -7.112 10.641 -5.163 1.00 89.56 91 ARG A N 1
ATOM 747 C CA . ARG A 1 91 ? -7.718 10.143 -6.409 1.00 89.56 91 ARG A CA 1
ATOM 748 C C . ARG A 1 91 ? -6.789 9.226 -7.204 1.00 89.56 91 ARG A C 1
ATOM 750 O O . ARG A 1 91 ? -7.273 8.499 -8.070 1.00 89.56 91 ARG A O 1
ATOM 757 N N . ASP A 1 92 ? -5.486 9.256 -6.932 1.00 96.50 92 ASP A N 1
ATOM 758 C CA . ASP A 1 92 ? -4.510 8.387 -7.585 1.00 96.50 92 ASP A CA 1
ATOM 759 C C . ASP A 1 92 ? -4.325 7.092 -6.782 1.00 96.50 92 ASP A C 1
ATOM 761 O O . ASP A 1 92 ? -4.173 7.083 -5.562 1.00 96.50 92 ASP A O 1
ATOM 765 N N . LYS A 1 93 ? -4.348 5.963 -7.488 1.00 96.94 93 LYS A N 1
ATOM 766 C CA . LYS A 1 93 ? -4.272 4.623 -6.889 1.00 96.94 93 LYS A CA 1
ATOM 767 C C . LYS A 1 93 ? -2.937 4.338 -6.193 1.00 96.94 93 LYS A C 1
ATOM 769 O O . LYS A 1 93 ? -2.900 3.562 -5.241 1.00 96.94 93 LYS A O 1
ATOM 774 N N . CYS A 1 94 ? -1.849 4.922 -6.688 1.00 97.25 94 CYS A N 1
ATOM 775 C CA . CYS A 1 94 ? -0.515 4.755 -6.136 1.00 97.25 94 CYS A CA 1
ATOM 776 C C . CYS A 1 94 ? -0.368 5.616 -4.879 1.00 97.25 94 CYS A C 1
ATOM 778 O O . CYS A 1 94 ? 0.119 5.128 -3.860 1.00 97.25 94 CYS A O 1
ATOM 780 N N . ASP A 1 95 ? -0.868 6.850 -4.919 1.00 96.62 95 ASP A N 1
ATOM 781 C CA . ASP A 1 95 ? -0.956 7.720 -3.746 1.00 96.62 95 ASP A CA 1
ATOM 782 C C . ASP A 1 95 ? -1.800 7.080 -2.632 1.00 96.62 95 ASP A C 1
ATOM 784 O O . ASP A 1 95 ? -1.311 6.958 -1.514 1.00 96.62 95 ASP A O 1
ATOM 788 N N . ARG A 1 96 ? -2.984 6.525 -2.936 1.00 97.06 96 ARG A N 1
ATOM 789 C CA . ARG A 1 96 ? -3.789 5.787 -1.938 1.00 97.06 96 ARG A CA 1
ATOM 790 C C . ARG A 1 96 ? -3.029 4.641 -1.269 1.00 97.06 96 ARG A C 1
ATOM 792 O O . ARG A 1 96 ? -3.150 4.427 -0.064 1.00 97.06 96 ARG A O 1
ATOM 799 N N . ALA A 1 97 ? -2.249 3.884 -2.041 1.00 96.69 97 ALA A N 1
ATOM 800 C CA . ALA A 1 97 ? -1.431 2.800 -1.502 1.00 96.69 97 ALA A CA 1
ATOM 801 C C . ALA A 1 97 ? -0.332 3.326 -0.569 1.00 96.69 97 ALA A C 1
ATOM 803 O O . ALA A 1 97 ? -0.067 2.738 0.484 1.00 96.69 97 ALA A O 1
ATOM 804 N N . TYR A 1 98 ? 0.295 4.441 -0.938 1.00 95.69 98 TYR A N 1
ATOM 805 C CA . TYR A 1 98 ? 1.296 5.105 -0.114 1.00 95.69 98 TYR A CA 1
ATOM 806 C C . TYR A 1 98 ? 0.693 5.627 1.199 1.00 95.69 98 TYR A C 1
ATOM 808 O O . TYR A 1 98 ? 1.203 5.291 2.271 1.00 95.69 98 TYR A O 1
ATOM 816 N N . ASP A 1 99 ? -0.425 6.351 1.123 1.00 95.12 99 ASP A N 1
ATOM 817 C CA . ASP A 1 99 ? -1.126 6.930 2.275 1.00 95.12 99 ASP A CA 1
ATOM 818 C C . ASP A 1 99 ? -1.553 5.839 3.267 1.00 95.12 99 ASP A C 1
ATOM 820 O O . ASP A 1 99 ? -1.286 5.930 4.472 1.00 95.12 99 ASP A O 1
ATOM 824 N N . TYR A 1 100 ? -2.115 4.737 2.756 1.00 95.69 100 TYR A N 1
ATOM 825 C CA . TYR A 1 100 ? -2.435 3.567 3.572 1.00 95.69 100 TYR A CA 1
ATOM 826 C C . TYR A 1 100 ? -1.200 2.995 4.266 1.00 95.69 100 TYR A C 1
ATOM 828 O O . TYR A 1 100 ? -1.250 2.710 5.462 1.00 95.69 100 TYR A O 1
ATOM 836 N N . THR A 1 101 ? -0.080 2.836 3.551 1.00 94.81 101 THR A N 1
ATOM 837 C CA . THR A 1 101 ? 1.160 2.285 4.129 1.00 94.81 101 THR A CA 1
ATOM 838 C C . THR A 1 101 ? 1.671 3.174 5.264 1.00 94.81 101 THR A C 1
ATOM 840 O O . THR A 1 101 ? 2.085 2.675 6.317 1.00 94.81 101 THR A O 1
ATOM 843 N N . GLN A 1 102 ? 1.603 4.494 5.079 1.00 92.56 102 GLN A N 1
ATOM 844 C CA . GLN A 1 102 ? 2.003 5.475 6.082 1.00 92.56 102 GLN A CA 1
ATOM 845 C C . GLN A 1 102 ? 1.122 5.388 7.331 1.00 92.56 102 GLN A C 1
ATOM 847 O O . GLN A 1 102 ? 1.647 5.276 8.445 1.00 92.56 102 GLN A O 1
ATOM 852 N N . CYS A 1 103 ? -0.202 5.364 7.156 1.00 94.31 103 CYS A N 1
ATOM 853 C CA . CYS A 1 103 ? -1.139 5.187 8.262 1.00 94.31 103 CYS A CA 1
ATOM 854 C C . CYS A 1 103 ? -0.929 3.842 8.970 1.00 94.31 103 CYS A C 1
ATOM 856 O O . CYS A 1 103 ? -0.806 3.795 10.197 1.00 94.31 103 CYS A O 1
ATOM 858 N N . PHE A 1 104 ? -0.796 2.753 8.207 1.00 93.44 104 PHE A N 1
ATOM 859 C CA . PHE A 1 104 ? -0.594 1.405 8.727 1.00 93.44 104 PHE A CA 1
ATOM 860 C C . PHE A 1 104 ? 0.625 1.346 9.651 1.00 93.44 104 PHE A C 1
ATOM 862 O O . PHE A 1 104 ? 0.516 0.876 10.785 1.00 93.44 104 PHE A O 1
ATOM 869 N N . TRP A 1 105 ? 1.776 1.880 9.228 1.00 90.75 105 TRP A N 1
ATOM 870 C CA . TRP A 1 105 ? 2.957 1.918 10.093 1.00 90.75 105 TRP A CA 1
ATOM 871 C C . TRP A 1 105 ? 2.798 2.843 11.294 1.00 90.75 105 TRP A C 1
ATOM 873 O O . TRP A 1 105 ? 3.311 2.512 12.362 1.00 90.75 105 TRP A O 1
ATOM 883 N N . GLY A 1 106 ? 2.069 3.951 11.160 1.00 90.19 106 GLY A N 1
ATOM 884 C CA . GLY A 1 106 ? 1.727 4.818 12.287 1.00 90.19 106 GLY A CA 1
ATOM 885 C C . GLY A 1 106 ? 0.911 4.100 13.366 1.00 90.19 106 GLY A C 1
ATOM 886 O O . GLY A 1 106 ? 1.163 4.292 14.556 1.00 90.19 106 GLY A O 1
ATOM 887 N N . VAL A 1 107 ? -0.020 3.231 12.964 1.00 91.25 107 VAL A N 1
ATOM 888 C CA . VAL A 1 107 ? -0.835 2.428 13.885 1.00 91.25 107 VAL A CA 1
ATOM 889 C C . VAL A 1 107 ? -0.023 1.273 14.480 1.00 91.25 107 VAL A C 1
ATOM 891 O O . VAL A 1 107 ? -0.021 1.092 15.696 1.00 91.25 107 VAL A O 1
ATOM 894 N N . VAL A 1 108 ? 0.697 0.497 13.659 1.00 87.00 108 VAL A N 1
ATOM 895 C CA . VAL A 1 108 ? 1.376 -0.729 14.127 1.00 87.00 108 VAL A CA 1
ATOM 896 C C . VAL A 1 108 ? 2.687 -0.482 14.876 1.00 87.00 108 VAL A C 1
ATOM 898 O O . VAL A 1 108 ? 3.121 -1.362 15.612 1.00 87.00 108 VAL A O 1
ATOM 901 N N . LYS A 1 109 ? 3.332 0.686 14.715 1.00 82.75 109 LYS A N 1
ATOM 902 C CA . LYS A 1 109 ? 4.502 1.088 15.523 1.00 82.75 109 LYS A CA 1
ATOM 903 C C . LYS A 1 109 ? 4.116 1.572 16.924 1.00 82.75 109 LYS A C 1
ATOM 905 O O . LYS A 1 109 ? 4.996 1.691 17.768 1.00 82.75 109 LYS A O 1
ATOM 910 N N . LYS A 1 110 ? 2.824 1.806 17.190 1.00 66.19 110 LYS A N 1
ATOM 911 C CA . LYS A 1 110 ? 2.289 2.211 18.499 1.00 66.19 110 LYS A CA 1
ATOM 912 C C . LYS A 1 110 ? 1.595 1.069 19.288 1.00 66.19 110 LYS A C 1
ATOM 914 O O . LYS A 1 110 ? 0.443 1.261 19.682 1.00 66.19 110 LYS A O 1
ATOM 919 N N . PRO A 1 111 ? 2.193 -0.112 19.560 1.00 50.38 111 PRO A N 1
ATOM 920 C CA . PRO A 1 111 ? 1.608 -1.046 20.518 1.00 50.38 111 PRO A CA 1
ATOM 921 C C . PRO A 1 111 ? 2.248 -0.870 21.914 1.00 50.38 111 PRO A C 1
ATOM 923 O O . PRO A 1 111 ? 3.465 -0.949 22.033 1.00 50.38 111 PRO A O 1
ATOM 926 N N . HIS A 1 112 ? 1.402 -0.691 22.947 1.00 42.44 112 HIS A N 1
ATOM 927 C CA . HIS A 1 112 ? 1.679 -0.682 24.408 1.00 42.44 112 HIS A CA 1
ATOM 928 C C . HIS A 1 112 ? 1.922 0.633 25.191 1.00 42.44 112 HIS A C 1
ATOM 930 O O . HIS A 1 112 ? 2.658 0.591 26.162 1.00 42.44 112 HIS A O 1
ATOM 936 N N . HIS A 1 113 ? 1.230 1.750 24.916 1.00 44.47 113 HIS A N 1
ATOM 937 C CA . HIS A 1 113 ? 0.941 2.769 25.962 1.00 44.47 113 HIS A CA 1
ATOM 938 C C . HIS A 1 113 ? -0.351 3.541 25.658 1.00 44.47 113 HIS A C 1
ATOM 940 O O . HIS A 1 113 ? -0.314 4.715 25.313 1.00 44.47 113 HIS A O 1
ATOM 946 N N . LEU A 1 114 ? -1.499 2.872 25.739 1.00 46.50 114 LEU A N 1
ATOM 947 C CA . LEU A 1 114 ? -2.777 3.542 25.994 1.00 46.50 114 LEU A CA 1
ATOM 948 C C . LEU A 1 114 ? -3.591 2.625 26.912 1.00 46.50 114 LEU A C 1
ATOM 950 O O . LEU A 1 114 ? -4.548 1.987 26.481 1.00 46.50 114 LEU A O 1
ATOM 954 N N . GLU A 1 115 ? -3.140 2.519 28.160 1.00 48.62 115 GLU A N 1
ATOM 955 C CA . GLU A 1 115 ? -4.086 2.581 29.270 1.00 48.62 115 GLU A CA 1
ATOM 956 C C . GLU A 1 115 ? -4.334 4.071 29.544 1.00 48.62 115 GLU A C 1
ATOM 958 O O . GLU A 1 115 ? -3.395 4.862 29.571 1.00 48.62 115 GLU A O 1
ATOM 963 N N . GLU A 1 116 ? -5.620 4.407 29.596 1.00 48.28 116 GLU A N 1
ATOM 964 C CA . GLU A 1 116 ? -6.267 5.542 30.261 1.00 48.28 116 GLU A CA 1
ATOM 965 C C . GLU A 1 116 ? -5.489 6.853 30.469 1.00 48.28 116 GLU A C 1
ATOM 967 O O . GLU A 1 116 ? -4.655 6.996 31.355 1.00 48.28 116 GLU A O 1
ATOM 972 N N . SER A 1 117 ? -5.975 7.895 29.797 1.00 43.78 117 SER A N 1
ATOM 973 C CA . SER A 1 117 ? -6.302 9.133 30.503 1.00 43.78 117 SER A CA 1
ATOM 974 C C . SER A 1 117 ? -7.620 9.672 29.957 1.00 43.78 117 SER A C 1
ATOM 976 O O . SER A 1 117 ? -7.696 10.174 28.834 1.00 43.78 117 SER A O 1
ATOM 978 N N . GLN A 1 118 ? -8.666 9.506 30.762 1.00 46.88 118 GLN A N 1
ATOM 979 C CA . GLN A 1 118 ? -9.810 10.403 30.776 1.00 46.88 118 GLN A CA 1
ATOM 980 C C . GLN A 1 118 ? -9.305 11.819 31.082 1.00 46.88 118 GLN A C 1
ATOM 982 O O . GLN A 1 118 ? -8.682 12.019 32.117 1.00 46.88 118 GLN A O 1
ATOM 987 N N . GLU A 1 119 ? -9.635 12.781 30.230 1.00 38.09 119 GLU A N 1
ATOM 988 C CA . GLU A 1 119 ? -10.047 14.132 30.632 1.00 38.09 119 GLU A CA 1
ATOM 989 C C . GLU A 1 119 ? -11.229 14.456 29.710 1.00 38.09 119 GLU A C 1
ATOM 991 O O . GLU A 1 119 ? -11.084 14.499 28.493 1.00 38.09 119 GLU A O 1
ATOM 996 N N . LEU A 1 120 ? -12.444 14.214 30.207 1.00 38.12 120 LEU A N 1
ATOM 997 C CA . LEU A 1 120 ? -13.403 15.263 30.561 1.00 38.12 120 LEU A CA 1
ATOM 998 C C . LEU A 1 120 ? -13.675 16.220 29.388 1.00 38.12 120 LEU A C 1
ATOM 1000 O O . LEU A 1 120 ? -13.083 17.292 29.291 1.00 38.12 120 LEU A O 1
ATOM 1004 N N . ASP A 1 121 ? -14.641 15.852 28.542 1.00 37.53 121 ASP A N 1
ATOM 1005 C CA . ASP A 1 121 ? -15.425 16.857 27.828 1.00 37.53 121 ASP A CA 1
ATOM 1006 C C . ASP A 1 121 ? -16.131 17.705 28.889 1.00 37.53 121 ASP A C 1
ATOM 1008 O O . ASP A 1 121 ? -17.086 17.279 29.542 1.00 37.53 121 ASP A O 1
ATOM 1012 N N . GLN A 1 122 ? -15.592 18.899 29.105 1.00 40.88 122 GLN A N 1
ATOM 1013 C CA . GLN A 1 122 ? -16.288 19.971 29.784 1.00 40.88 122 GLN A CA 1
ATOM 1014 C C . GLN A 1 122 ? -17.348 20.499 28.813 1.00 40.88 122 GLN A C 1
ATOM 1016 O O . GLN A 1 122 ? -17.045 21.016 27.739 1.00 40.88 122 GLN A O 1
ATOM 1021 N N . ASP A 1 123 ? -18.591 20.276 29.213 1.00 38.22 123 ASP A N 1
ATOM 1022 C CA . ASP A 1 123 ? -19.843 20.702 28.602 1.00 38.22 123 ASP A CA 1
ATOM 1023 C C . ASP A 1 123 ? -19.803 22.139 28.016 1.00 38.22 123 ASP A C 1
ATOM 1025 O O . ASP A 1 123 ? -19.550 23.090 28.763 1.00 38.22 123 ASP A O 1
ATOM 1029 N N . PRO A 1 124 ? -20.072 22.349 26.706 1.00 41.06 124 PRO A N 1
ATOM 1030 C CA . PRO A 1 124 ? -20.218 23.683 26.125 1.00 41.06 124 PRO A CA 1
ATOM 1031 C C . PRO A 1 124 ? -21.626 24.281 26.295 1.00 41.06 124 PRO A C 1
ATOM 1033 O O . PRO A 1 124 ? -21.853 25.415 25.870 1.00 41.06 124 PRO A O 1
ATOM 1036 N N . PHE A 1 125 ? -22.581 23.559 26.885 1.00 40.94 125 PHE A N 1
ATOM 1037 C CA . PHE A 1 125 ? -23.974 23.976 27.003 1.00 40.94 125 PHE A CA 1
ATOM 1038 C C . PHE A 1 125 ? -24.491 23.769 28.424 1.00 40.94 125 PHE A C 1
ATOM 1040 O O . PHE A 1 125 ? -25.223 22.829 28.709 1.00 40.94 125 PHE A O 1
ATOM 1047 N N . GLY A 1 126 ? -24.177 24.731 29.296 1.00 47.72 126 GLY A N 1
ATOM 1048 C CA . GLY A 1 126 ? -24.801 24.847 30.608 1.00 47.72 126 GLY A CA 1
ATOM 1049 C C . GLY A 1 126 ? -26.327 24.815 30.514 1.00 47.72 126 GLY A C 1
ATOM 1050 O O . GLY A 1 126 ? -26.957 25.801 30.130 1.00 47.72 126 GLY A O 1
ATOM 1051 N N . VAL A 1 127 ? -26.904 23.683 30.906 1.00 41.41 127 VAL A N 1
ATOM 1052 C CA . VAL A 1 127 ? -28.310 23.544 31.273 1.00 41.41 127 VAL A CA 1
ATOM 1053 C C . VAL A 1 127 ? -28.345 22.747 32.571 1.00 41.41 127 VAL A C 1
ATOM 1055 O O . VAL A 1 127 ? -28.133 21.540 32.600 1.00 41.41 127 VAL A O 1
ATOM 1058 N N . SER A 1 128 ? -28.534 23.470 33.670 1.00 37.62 128 SER A N 1
ATOM 1059 C CA . SER A 1 128 ? -28.847 22.922 34.982 1.00 37.62 128 SER A CA 1
ATOM 1060 C C . SER A 1 128 ? -30.244 22.305 34.937 1.00 37.62 128 SER A C 1
ATOM 1062 O O . SER A 1 128 ? -31.219 23.049 34.866 1.00 37.62 128 SER A O 1
ATOM 1064 N N . ASP A 1 129 ? -30.333 20.975 34.967 1.00 40.69 129 ASP A N 1
ATOM 1065 C CA . ASP A 1 129 ? -31.574 20.284 35.317 1.00 40.69 129 ASP A CA 1
ATOM 1066 C C . ASP A 1 129 ? -31.575 20.009 36.824 1.00 40.69 129 ASP A C 1
ATOM 1068 O O . ASP A 1 129 ? -30.694 19.344 37.378 1.00 40.69 129 ASP A O 1
ATOM 1072 N N . ASP A 1 130 ? -32.572 20.598 37.470 1.00 42.06 130 ASP A N 1
ATOM 1073 C CA . ASP A 1 130 ? -32.832 20.586 38.897 1.00 42.06 130 ASP A CA 1
ATOM 1074 C C . ASP A 1 130 ? -33.085 19.165 39.419 1.00 42.06 130 ASP A C 1
ATOM 1076 O O . ASP A 1 130 ? -34.045 18.503 39.027 1.00 42.06 130 ASP A O 1
ATOM 1080 N N . PHE A 1 131 ? -32.284 18.721 40.387 1.00 38.38 131 PHE A N 1
ATOM 1081 C CA . PHE A 1 131 ? -32.714 17.701 41.345 1.00 38.38 131 PHE A CA 1
ATOM 1082 C C . PHE A 1 131 ? -32.159 18.040 42.732 1.00 38.38 131 PHE A C 1
ATOM 1084 O O . PHE A 1 131 ? -31.179 17.474 43.214 1.00 38.38 131 PHE A O 1
ATOM 1091 N N . GLU A 1 132 ? -32.804 19.006 43.387 1.00 35.06 132 GLU A N 1
ATOM 1092 C CA . GLU A 1 132 ? -32.734 19.151 44.839 1.00 35.06 132 GLU A CA 1
ATOM 1093 C C . GLU A 1 132 ? -33.435 17.953 45.498 1.00 35.06 132 GLU A C 1
ATOM 1095 O O . GLU A 1 132 ? -34.658 17.828 45.479 1.00 35.06 132 GLU A O 1
ATOM 1100 N N . THR A 1 133 ? -32.670 17.074 46.138 1.00 38.97 133 THR A N 1
ATOM 1101 C CA . THR A 1 133 ? -33.177 16.278 47.266 1.00 38.97 133 THR A CA 1
ATOM 1102 C C . THR A 1 133 ? -32.969 17.065 48.560 1.00 38.97 133 THR A C 1
ATOM 1104 O O . THR A 1 133 ? -31.813 17.367 48.876 1.00 38.97 133 THR A O 1
ATOM 1107 N N . PRO A 1 134 ? -34.016 17.369 49.351 1.00 37.06 134 PRO A N 1
ATOM 1108 C CA . PRO A 1 134 ? -33.843 18.009 50.645 1.00 37.06 134 PRO A CA 1
ATOM 1109 C C . PRO A 1 134 ? -33.523 17.008 51.764 1.00 37.06 134 PRO A C 1
ATOM 1111 O O . PRO A 1 134 ? -33.959 15.857 51.782 1.00 37.06 134 PRO A O 1
ATOM 1114 N N . TYR A 1 135 ? -32.755 17.531 52.714 1.00 34.41 135 TYR A N 1
ATOM 1115 C CA . TYR A 1 135 ? -32.247 16.951 53.951 1.00 34.41 135 TYR A CA 1
ATOM 1116 C C . TYR A 1 135 ? -33.322 16.401 54.920 1.00 34.41 135 TYR A C 1
ATOM 1118 O O . TYR A 1 135 ? -34.328 17.046 55.182 1.00 34.41 135 TYR A O 1
ATOM 1126 N N . HIS A 1 136 ? -33.016 15.243 55.522 1.00 37.53 136 HIS A N 1
ATOM 1127 C CA . HIS A 1 136 ? -32.961 14.979 56.976 1.00 37.53 136 HIS A CA 1
ATOM 1128 C C . HIS A 1 136 ? -34.020 15.610 57.927 1.00 37.53 136 HIS A C 1
ATOM 1130 O O . HIS A 1 136 ? -33.972 16.808 58.178 1.00 37.53 136 HIS A O 1
ATOM 1136 N N . LEU A 1 137 ? -34.825 14.774 58.616 1.00 39.53 137 LEU A N 1
ATOM 1137 C CA . LEU A 1 137 ? -34.821 14.526 60.087 1.00 39.53 137 LEU A CA 1
ATOM 1138 C C . LEU A 1 137 ? -36.181 14.033 60.647 1.00 39.53 137 LEU A C 1
ATOM 1140 O O . LEU A 1 137 ? -37.214 14.629 60.388 1.00 39.53 137 LEU A O 1
ATOM 1144 N N . LEU A 1 138 ? -36.075 13.003 61.503 1.00 39.97 138 LEU A N 1
ATOM 1145 C CA . LEU A 1 138 ? -36.820 12.718 62.748 1.00 39.97 138 LEU A CA 1
ATOM 1146 C C . LEU A 1 138 ? -38.359 12.588 62.758 1.00 39.97 138 LEU A C 1
ATOM 1148 O O . LEU A 1 138 ? -39.080 13.550 62.535 1.00 39.97 138 LEU A O 1
ATOM 1152 N N . GLY A 1 139 ? -38.804 11.451 63.308 1.00 32.12 139 GLY A N 1
ATOM 1153 C CA . GLY A 1 139 ? -39.712 11.476 64.463 1.00 32.12 139 GLY A CA 1
ATOM 1154 C C . GLY A 1 139 ? -41.162 11.042 64.238 1.00 32.12 139 GLY A C 1
ATOM 1155 O O . GLY A 1 139 ? -41.905 11.685 63.512 1.00 32.12 139 GLY A O 1
ATOM 1156 N N . ASP A 1 140 ? -41.523 10.007 64.996 1.00 39.72 140 ASP A N 1
ATOM 1157 C CA . ASP A 1 140 ? -42.805 9.809 65.682 1.00 39.72 140 ASP A CA 1
ATOM 1158 C C . ASP A 1 140 ? -43.988 9.099 64.984 1.00 39.72 140 ASP A C 1
ATOM 1160 O O . ASP A 1 140 ? -44.683 9.615 64.117 1.00 39.72 140 ASP A O 1
ATOM 1164 N N . GLU A 1 141 ? -44.182 7.869 65.479 1.00 41.19 141 GLU A N 1
ATOM 1165 C CA . GLU A 1 141 ? -45.392 7.308 66.104 1.00 41.19 141 GLU A CA 1
ATOM 1166 C C . GLU A 1 141 ? -46.714 7.109 65.327 1.00 41.19 141 GLU A C 1
ATOM 1168 O O . GLU A 1 141 ? -47.335 8.021 64.799 1.00 41.19 141 GLU A O 1
ATOM 1173 N N . ALA A 1 142 ? -47.192 5.864 65.478 1.00 38.91 142 ALA A N 1
ATOM 1174 C CA . ALA A 1 142 ? -48.576 5.427 65.686 1.00 38.91 142 ALA A CA 1
ATOM 1175 C C . ALA A 1 142 ? -49.626 5.651 64.579 1.00 38.91 142 ALA A C 1
ATOM 1177 O O . ALA A 1 142 ? -50.150 6.746 64.398 1.00 38.91 142 ALA A O 1
ATOM 1178 N N . ASN A 1 143 ? -50.072 4.540 63.977 1.00 37.22 143 ASN A N 1
ATOM 1179 C CA . ASN A 1 143 ? -51.413 3.968 64.207 1.00 37.22 143 ASN A CA 1
ATOM 1180 C C . ASN A 1 143 ? -51.510 2.550 63.621 1.00 37.22 143 ASN A C 1
ATOM 1182 O O . ASN A 1 143 ? -51.151 2.383 62.434 1.00 37.22 143 ASN A O 1
#

Radius of gyration: 25.91 Å; chains: 1; bounding box: 69×43×80 Å

InterPro domains:
  IPR006170 Pheromone/general odorant binding protein [PF01395] (7-105)
  IPR006170 Pheromone/general odorant binding protein [SM00708] (7-108)
  IPR036728 Pheromone/general odorant binding protein superfamily [G3DSA:1.10.238.20] (3-111)
  IPR036728 Pheromone/general odorant binding protein superfamily [SSF47565] (6-106)